Protein AF-A0A4Q2LZN5-F1 (afdb_monomer)

Secondary structure (DSSP, 8-state):
--HHHHHHHHHHHHHHHHHHH-GGG--HHHHHHHHHHHHHHHHTT-HHHHHHHHHHHHHHHHHHH-TTS--HHHHHHHHHHHHHHHHHHHHHHHHHTTTSS-----

Structure (mmCIF, N/CA/C/O backbone):
data_AF-A0A4Q2LZN5-F1
#
_entry.id   AF-A0A4Q2LZN5-F1
#
loop_
_atom_site.group_PDB
_atom_site.id
_atom_site.type_symbol
_atom_site.label_atom_id
_atom_site.label_alt_id
_atom_site.label_comp_id
_atom_site.label_asym_id
_atom_site.label_entity_id
_atom_site.label_seq_id
_atom_site.pdbx_PDB_ins_code
_atom_site.Cartn_x
_atom_site.Cartn_y
_atom_site.Cartn_z
_atom_site.occupancy
_atom_site.B_iso_or_equiv
_atom_site.auth_seq_id
_atom_site.auth_comp_id
_atom_site.auth_asym_id
_atom_site.auth_atom_id
_atom_site.pdbx_PDB_model_num
ATOM 1 N N . MET A 1 1 ? -1.064 4.403 21.320 1.00 59.81 1 MET A N 1
ATOM 2 C CA . MET A 1 1 ? -1.343 4.626 19.895 1.00 59.81 1 MET A CA 1
ATOM 3 C C . MET A 1 1 ? -2.327 3.562 19.456 1.00 59.81 1 MET A C 1
ATOM 5 O O . MET A 1 1 ? -2.062 2.385 19.682 1.00 59.81 1 MET A O 1
ATOM 9 N N . ASN A 1 2 ? -3.500 3.974 18.990 1.00 87.06 2 ASN A N 1
ATOM 10 C CA . ASN A 1 2 ? -4.552 3.072 18.526 1.00 87.06 2 ASN A CA 1
ATOM 11 C C . ASN A 1 2 ? -4.088 2.372 17.230 1.00 87.06 2 ASN A C 1
ATOM 13 O O . ASN A 1 2 ? -3.314 2.941 16.464 1.00 87.06 2 ASN A O 1
ATOM 17 N N . ALA A 1 3 ? -4.537 1.142 16.975 1.00 87.25 3 ALA A N 1
ATOM 18 C CA . ALA A 1 3 ? -4.168 0.363 15.790 1.00 87.25 3 ALA A CA 1
ATOM 19 C C . ALA A 1 3 ? -4.492 1.095 14.470 1.00 87.25 3 ALA A C 1
ATOM 21 O O . ALA A 1 3 ? -3.739 0.993 13.504 1.00 87.25 3 ALA A O 1
ATOM 22 N N . LEU A 1 4 ? -5.550 1.914 14.451 1.00 87.81 4 LEU A N 1
ATOM 23 C CA . LEU A 1 4 ? -5.853 2.796 13.319 1.00 87.81 4 LEU A CA 1
ATOM 24 C C . LEU A 1 4 ? -4.781 3.880 13.102 1.00 87.81 4 LEU A C 1
ATOM 26 O O . LEU A 1 4 ? -4.425 4.174 11.964 1.00 87.81 4 LEU A O 1
ATOM 30 N N . GLU A 1 5 ? -4.254 4.470 14.178 1.00 88.56 5 GLU A N 1
ATOM 31 C CA . GLU A 1 5 ? -3.196 5.486 14.091 1.00 88.56 5 GLU A CA 1
ATOM 32 C C . GLU A 1 5 ? -1.882 4.874 13.600 1.00 88.56 5 GLU A C 1
ATOM 34 O O . GLU A 1 5 ? -1.192 5.490 12.798 1.00 88.56 5 GLU A O 1
ATOM 39 N N . GLN A 1 6 ? -1.568 3.646 14.029 1.00 91.31 6 GLN A N 1
ATOM 40 C CA . GLN A 1 6 ? -0.394 2.901 13.557 1.00 91.31 6 GLN A CA 1
ATOM 41 C C . GLN A 1 6 ? -0.493 2.561 12.067 1.00 91.31 6 GLN A C 1
ATOM 43 O O . GLN A 1 6 ? 0.479 2.715 11.332 1.00 91.31 6 GLN A O 1
ATOM 48 N N . LEU A 1 7 ? -1.669 2.121 11.607 1.00 92.69 7 LEU A N 1
ATOM 49 C CA . LEU A 1 7 ? -1.913 1.877 10.185 1.00 92.69 7 LEU A CA 1
ATOM 50 C C . LEU A 1 7 ? -1.749 3.166 9.371 1.00 92.69 7 LEU A C 1
ATOM 52 O O . LEU A 1 7 ? -1.128 3.154 8.311 1.00 92.69 7 LEU A O 1
ATOM 56 N N . LYS A 1 8 ? -2.279 4.281 9.881 1.00 91.75 8 LYS A N 1
ATOM 57 C CA . LYS A 1 8 ? -2.134 5.590 9.248 1.00 91.75 8 LYS A CA 1
ATOM 58 C C . LYS A 1 8 ? -0.670 6.024 9.153 1.00 91.75 8 LYS A C 1
ATOM 60 O O . LYS A 1 8 ? -0.236 6.364 8.063 1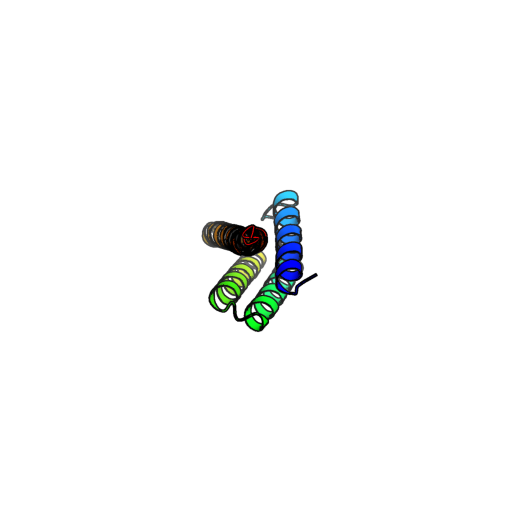.00 91.75 8 LYS A O 1
ATOM 65 N N . GLU A 1 9 ? 0.076 5.978 10.254 1.00 92.06 9 GLU A N 1
ATOM 66 C CA . GLU A 1 9 ? 1.492 6.366 10.284 1.00 92.06 9 GLU A CA 1
ATOM 67 C C . GLU A 1 9 ? 2.314 5.550 9.279 1.00 92.06 9 GLU A C 1
ATOM 69 O O . GLU A 1 9 ? 3.040 6.115 8.469 1.00 92.06 9 GLU A O 1
ATOM 74 N N . ARG A 1 10 ? 2.115 4.227 9.235 1.00 94.00 10 ARG A N 1
ATOM 75 C CA . ARG A 1 10 ? 2.800 3.358 8.264 1.00 94.00 10 ARG A CA 1
ATOM 76 C C . ARG A 1 10 ? 2.477 3.711 6.814 1.00 94.00 10 ARG A C 1
ATOM 78 O O . ARG A 1 10 ? 3.355 3.651 5.957 1.00 94.00 10 ARG A O 1
ATOM 85 N N . LEU A 1 11 ? 1.224 4.053 6.523 1.00 94.31 11 LEU A N 1
ATOM 86 C CA . LEU A 1 11 ? 0.822 4.461 5.178 1.00 94.31 11 LEU A CA 1
ATOM 87 C C . LEU A 1 11 ? 1.358 5.843 4.806 1.00 94.31 11 LEU A C 1
ATOM 89 O O . LEU A 1 11 ? 1.747 6.031 3.655 1.00 94.31 11 LEU A O 1
ATOM 93 N N . ASP A 1 12 ? 1.413 6.773 5.759 1.00 93.19 12 ASP A N 1
ATOM 94 C CA . ASP A 1 12 ? 2.017 8.093 5.573 1.00 93.19 12 ASP A CA 1
ATOM 95 C C . ASP A 1 12 ? 3.528 7.949 5.284 1.00 93.19 12 ASP A C 1
ATOM 97 O O . ASP A 1 12 ? 4.007 8.472 4.276 1.00 93.19 12 ASP A O 1
ATOM 101 N N . ASP A 1 13 ? 4.251 7.134 6.062 1.00 94.44 13 ASP A N 1
ATOM 102 C CA . ASP A 1 13 ? 5.677 6.828 5.856 1.00 94.44 13 ASP A CA 1
ATOM 103 C C . ASP A 1 13 ? 5.946 6.166 4.495 1.00 94.44 13 ASP A C 1
ATOM 105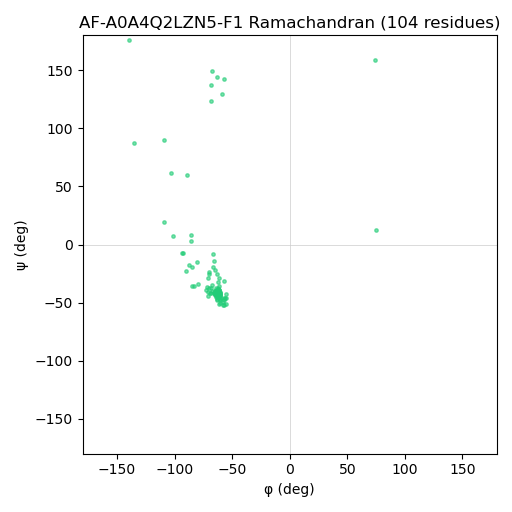 O O . ASP A 1 13 ? 6.904 6.496 3.782 1.00 94.44 13 ASP A O 1
ATOM 109 N N . TRP A 1 14 ? 5.106 5.200 4.114 1.00 95.31 14 TRP A N 1
ATOM 110 C CA . TRP A 1 14 ? 5.185 4.544 2.811 1.00 95.31 14 TRP A CA 1
ATOM 111 C C . TRP A 1 14 ? 4.949 5.543 1.669 1.00 95.31 14 TRP A C 1
ATOM 113 O O . TRP A 1 14 ? 5.703 5.558 0.690 1.00 95.31 14 TRP A O 1
ATOM 123 N N . SER A 1 15 ? 3.939 6.403 1.817 1.00 93.38 15 SER A N 1
ATOM 124 C CA . SER A 1 15 ? 3.549 7.424 0.842 1.00 93.38 15 SER A CA 1
ATOM 125 C C . SER A 1 15 ? 4.660 8.458 0.641 1.00 93.38 15 SER A C 1
ATOM 127 O O . SER A 1 15 ? 5.074 8.714 -0.492 1.00 93.38 15 SER A O 1
ATOM 129 N N . GLU A 1 16 ? 5.237 8.981 1.726 1.00 93.75 16 GLU A N 1
ATOM 130 C CA . GLU A 1 16 ? 6.364 9.916 1.668 1.00 93.75 16 GLU A CA 1
ATOM 131 C C . GLU A 1 16 ? 7.577 9.286 0.978 1.00 93.75 16 GLU A C 1
ATOM 133 O O . GLU A 1 16 ? 8.163 9.869 0.060 1.00 93.75 16 GLU A O 1
ATOM 138 N N . ARG A 1 17 ? 7.925 8.051 1.354 1.00 94.81 17 ARG A N 1
ATOM 139 C CA . ARG A 1 17 ? 9.046 7.339 0.738 1.00 94.81 17 ARG A CA 1
ATOM 140 C C . ARG A 1 17 ? 8.834 7.134 -0.758 1.00 94.81 17 ARG A C 1
ATOM 142 O O . ARG A 1 17 ? 9.782 7.319 -1.524 1.00 94.81 17 ARG A O 1
ATOM 149 N N . LEU A 1 18 ? 7.622 6.770 -1.179 1.00 92.69 18 LEU A N 1
ATOM 150 C CA . LEU A 1 18 ? 7.266 6.628 -2.590 1.00 92.69 18 LEU A CA 1
ATOM 151 C C . LEU A 1 18 ? 7.407 7.955 -3.344 1.00 92.69 18 LEU A C 1
ATOM 153 O O . LEU A 1 18 ? 7.970 7.971 -4.439 1.00 92.69 18 LEU A O 1
ATOM 157 N N . LEU A 1 19 ? 6.937 9.062 -2.766 1.00 91.38 19 LEU A N 1
ATOM 158 C CA . LEU A 1 19 ? 7.065 10.393 -3.364 1.00 91.38 19 LEU A CA 1
ATOM 159 C C . LEU A 1 19 ? 8.531 10.805 -3.539 1.00 91.38 19 LEU A C 1
ATOM 161 O O . LEU A 1 19 ? 8.883 11.377 -4.569 1.00 91.38 19 LEU A O 1
ATOM 165 N N . LEU A 1 20 ? 9.388 10.482 -2.567 1.00 92.56 20 LEU A N 1
ATOM 166 C CA . LEU A 1 20 ? 10.816 10.798 -2.616 1.00 92.56 20 LEU A CA 1
ATOM 167 C C . LEU A 1 20 ? 11.573 9.962 -3.652 1.00 92.56 20 LEU A C 1
ATOM 169 O O . LEU A 1 20 ? 12.400 10.503 -4.387 1.00 92.56 20 LEU A O 1
ATOM 173 N N . LYS A 1 21 ? 11.321 8.649 -3.713 1.00 91.38 21 LYS A N 1
ATOM 174 C CA . LYS A 1 21 ? 12.043 7.756 -4.637 1.00 91.38 21 LYS A CA 1
ATOM 175 C C . LYS A 1 21 ? 11.447 7.715 -6.047 1.00 91.38 21 LYS A C 1
ATOM 177 O O . LYS A 1 21 ? 12.138 7.333 -6.990 1.00 91.38 21 LYS A O 1
ATOM 182 N N . GLY A 1 22 ? 10.189 8.125 -6.193 1.00 87.75 22 GLY A N 1
ATOM 183 C CA . GLY A 1 22 ? 9.431 8.050 -7.434 1.00 87.75 22 GLY A CA 1
ATOM 184 C C . GLY A 1 22 ? 8.983 6.627 -7.779 1.00 87.75 22 GLY A C 1
ATOM 185 O O . GLY A 1 22 ? 9.558 5.628 -7.348 1.00 87.75 22 GLY A O 1
ATOM 186 N N . MET A 1 23 ? 7.952 6.526 -8.619 1.00 84.38 23 MET A N 1
ATOM 187 C CA . MET A 1 23 ? 7.358 5.237 -8.998 1.00 84.38 23 MET A CA 1
ATOM 188 C C . MET A 1 23 ? 8.335 4.296 -9.711 1.00 84.38 23 MET A C 1
ATOM 190 O O . MET A 1 23 ? 8.226 3.083 -9.582 1.00 84.38 23 MET A O 1
ATOM 194 N N . THR A 1 24 ? 9.325 4.836 -10.425 1.00 82.19 24 THR A N 1
ATOM 195 C CA . THR A 1 24 ? 10.335 4.041 -11.143 1.00 82.19 24 THR A CA 1
ATOM 196 C C . THR A 1 24 ? 11.242 3.231 -10.217 1.00 82.19 24 THR A C 1
ATOM 198 O O . THR A 1 24 ? 11.957 2.357 -10.695 1.00 82.19 24 THR A O 1
ATOM 201 N N . ALA A 1 25 ? 11.237 3.530 -8.916 1.00 86.94 25 ALA A N 1
ATOM 202 C CA 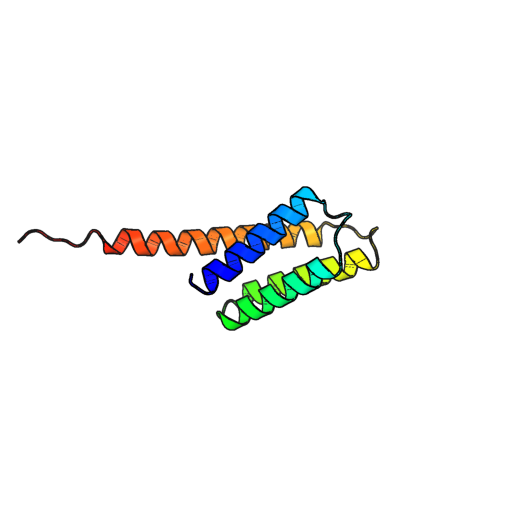. ALA A 1 25 ? 12.005 2.831 -7.892 1.00 86.94 25 ALA A CA 1
ATOM 203 C C . ALA A 1 25 ? 11.118 1.989 -6.953 1.00 86.94 25 ALA A C 1
ATOM 205 O O . ALA A 1 25 ? 11.543 1.665 -5.841 1.00 86.94 25 ALA A O 1
ATOM 206 N N . LEU A 1 26 ? 9.885 1.663 -7.363 1.00 90.50 26 LEU A N 1
ATOM 207 C CA . LEU A 1 26 ? 9.062 0.669 -6.674 1.00 90.50 26 LEU A CA 1
ATOM 208 C C . LEU A 1 26 ? 9.793 -0.675 -6.603 1.00 90.50 26 LEU A C 1
ATOM 210 O O . LEU A 1 26 ? 10.487 -1.071 -7.540 1.00 90.50 26 LEU A O 1
ATOM 214 N N . ASP A 1 27 ? 9.635 -1.368 -5.481 1.00 93.00 27 ASP A N 1
ATOM 215 C CA . ASP A 1 27 ? 10.287 -2.647 -5.215 1.00 93.00 27 ASP A CA 1
ATOM 216 C C . ASP A 1 27 ? 9.339 -3.635 -4.506 1.00 93.00 27 ASP A C 1
ATOM 218 O O . ASP A 1 27 ? 8.200 -3.325 -4.148 1.00 93.00 27 ASP A O 1
ATOM 222 N N . SER A 1 28 ? 9.810 -4.866 -4.295 1.00 94.00 28 SER A N 1
ATOM 223 C CA . SER A 1 28 ? 9.031 -5.910 -3.619 1.00 94.00 28 SER A CA 1
ATOM 224 C C . SER A 1 28 ? 8.758 -5.609 -2.141 1.00 94.00 28 SER A C 1
ATOM 226 O O . SER A 1 28 ? 7.864 -6.214 -1.542 1.00 94.00 28 SER A O 1
ATOM 228 N N . LYS A 1 29 ? 9.530 -4.706 -1.519 1.00 94.88 29 LYS A N 1
ATOM 229 C CA . LYS A 1 29 ? 9.284 -4.281 -0.140 1.00 94.88 29 LYS A CA 1
ATOM 230 C C . LYS A 1 29 ? 8.028 -3.417 -0.090 1.00 94.88 29 LYS A C 1
ATOM 232 O O . LYS A 1 29 ? 7.216 -3.636 0.802 1.00 94.88 29 LYS A O 1
ATOM 237 N N . ASP A 1 30 ? 7.826 -2.523 -1.059 1.00 95.19 30 ASP A N 1
ATOM 238 C CA . ASP A 1 30 ? 6.595 -1.725 -1.138 1.00 95.19 30 ASP A CA 1
ATOM 239 C C . ASP A 1 30 ? 5.355 -2.607 -1.319 1.00 95.19 30 ASP A C 1
ATOM 241 O O . ASP A 1 30 ? 4.350 -2.386 -0.649 1.00 95.19 30 ASP A O 1
ATOM 245 N N . GLU A 1 31 ? 5.430 -3.635 -2.173 1.00 96.00 31 GLU A N 1
ATOM 246 C CA . GLU A 1 31 ? 4.339 -4.609 -2.320 1.00 96.00 31 GLU A CA 1
ATOM 247 C C . GLU A 1 31 ? 4.027 -5.288 -0.979 1.00 96.00 31 GLU A C 1
ATOM 249 O O . GLU A 1 31 ? 2.870 -5.376 -0.564 1.00 96.00 31 GLU A O 1
ATOM 254 N N . THR A 1 32 ? 5.066 -5.779 -0.300 1.00 96.69 32 THR A N 1
ATOM 255 C CA . THR A 1 32 ? 4.923 -6.507 0.966 1.00 96.69 32 THR A CA 1
ATOM 256 C C . THR A 1 32 ? 4.309 -5.620 2.047 1.00 96.69 32 THR A C 1
ATOM 258 O O . THR A 1 32 ? 3.414 -6.052 2.770 1.00 96.69 32 THR A O 1
ATOM 261 N N . GLU A 1 33 ? 4.758 -4.371 2.144 1.00 96.69 33 GLU A N 1
ATOM 262 C CA . GLU A 1 33 ? 4.270 -3.406 3.127 1.00 96.69 33 GLU A CA 1
ATOM 263 C C . GLU A 1 33 ? 2.805 -3.031 2.883 1.00 96.69 33 GLU A C 1
ATOM 265 O O . GLU A 1 33 ? 2.017 -3.012 3.830 1.00 96.69 33 GLU A O 1
ATOM 270 N N . LEU A 1 34 ? 2.402 -2.831 1.623 1.00 97.44 34 LEU A N 1
ATOM 271 C CA . LEU A 1 34 ? 1.002 -2.590 1.268 1.00 97.44 34 LEU A CA 1
ATOM 272 C C . LEU A 1 34 ? 0.100 -3.783 1.605 1.00 97.44 34 LEU A C 1
ATOM 274 O O . LEU A 1 34 ? -1.002 -3.585 2.113 1.00 97.44 34 LEU A O 1
ATOM 278 N N . ARG A 1 35 ? 0.563 -5.021 1.377 1.00 97.81 35 ARG A N 1
ATOM 279 C CA . ARG A 1 35 ? -0.187 -6.233 1.760 1.00 97.81 35 ARG A CA 1
ATOM 280 C C . ARG A 1 35 ? -0.352 -6.353 3.274 1.00 97.81 35 ARG A C 1
ATOM 282 O O . ARG A 1 35 ? -1.427 -6.720 3.730 1.00 97.81 35 ARG A O 1
ATOM 289 N N . GLN A 1 36 ? 0.677 -6.009 4.046 1.00 97.31 36 GLN A N 1
ATOM 290 C CA . GLN A 1 36 ? 0.573 -5.973 5.508 1.00 97.31 36 GLN A CA 1
ATOM 291 C C . GLN A 1 36 ? -0.429 -4.908 5.966 1.00 97.31 36 GLN A C 1
ATOM 293 O O . GLN A 1 36 ? -1.283 -5.190 6.797 1.00 97.31 36 GLN A O 1
ATOM 298 N N . CYS A 1 37 ? -0.392 -3.711 5.373 1.00 97.06 37 CYS A N 1
ATOM 299 C CA . CYS A 1 37 ? -1.376 -2.669 5.670 1.00 97.06 37 CYS A CA 1
ATOM 300 C C . CYS A 1 37 ? -2.805 -3.106 5.301 1.00 97.06 37 CYS A C 1
ATOM 302 O O . CYS A 1 37 ? -3.755 -2.758 6.000 1.00 97.06 37 CYS A O 1
ATOM 304 N N . ALA A 1 38 ? -2.973 -3.877 4.222 1.00 97.38 38 ALA A N 1
ATOM 305 C CA . ALA A 1 38 ? -4.266 -4.438 3.842 1.00 97.38 38 ALA A CA 1
ATOM 306 C C . ALA A 1 38 ? -4.792 -5.434 4.888 1.00 97.38 38 ALA A C 1
ATOM 308 O O . ALA A 1 38 ? -5.979 -5.397 5.221 1.00 97.38 38 ALA A O 1
ATOM 309 N N . GLU A 1 39 ? -3.924 -6.290 5.430 1.00 97.38 39 GLU A N 1
ATOM 310 C CA . GLU A 1 39 ? -4.262 -7.217 6.516 1.00 97.38 39 GLU A CA 1
ATOM 311 C C . GLU A 1 39 ? -4.645 -6.460 7.797 1.00 97.38 39 GLU A C 1
ATOM 313 O O . GLU A 1 39 ? -5.683 -6.737 8.401 1.00 97.38 39 GLU A O 1
ATOM 318 N N . ASP A 1 40 ? -3.876 -5.434 8.162 1.00 95.44 40 ASP A N 1
ATOM 319 C CA . ASP A 1 40 ? -4.172 -4.573 9.309 1.00 95.44 40 ASP A CA 1
ATOM 320 C C . ASP A 1 40 ? -5.526 -3.860 9.145 1.00 95.44 40 ASP A C 1
ATOM 322 O O . ASP A 1 40 ? -6.349 -3.848 10.063 1.00 95.44 40 ASP A O 1
ATOM 326 N N . ALA A 1 41 ? -5.814 -3.330 7.952 1.00 94.88 41 ALA A N 1
ATOM 327 C CA . ALA A 1 41 ? -7.104 -2.722 7.630 1.00 94.88 41 ALA A CA 1
ATOM 328 C C . ALA A 1 41 ? -8.266 -3.727 7.728 1.00 94.88 41 ALA A C 1
ATOM 330 O O . ALA A 1 41 ? -9.341 -3.383 8.228 1.00 94.88 41 ALA A O 1
ATOM 331 N N . ALA A 1 42 ? -8.066 -4.975 7.289 1.00 95.50 42 ALA A N 1
ATOM 332 C CA . ALA A 1 42 ? -9.068 -6.033 7.415 1.00 95.50 42 ALA A CA 1
ATOM 333 C C . ALA A 1 42 ? -9.349 -6.373 8.886 1.00 95.50 42 ALA A C 1
ATOM 335 O O . ALA A 1 42 ? -10.514 -6.473 9.278 1.00 95.50 42 ALA A O 1
ATOM 336 N N . ASN A 1 43 ? -8.304 -6.467 9.713 1.00 95.25 43 ASN A N 1
ATOM 337 C CA . ASN A 1 43 ? -8.421 -6.716 11.153 1.00 95.25 43 ASN A CA 1
ATOM 338 C C . ASN A 1 43 ? -9.166 -5.592 11.894 1.00 95.25 43 ASN A C 1
ATOM 340 O O . ASN A 1 43 ? -9.802 -5.836 12.919 1.00 95.25 43 ASN A O 1
ATOM 344 N N . LEU A 1 44 ? -9.144 -4.373 11.349 1.00 92.44 44 LEU A N 1
ATOM 345 C CA . LEU A 1 44 ? -9.898 -3.218 11.844 1.00 92.44 44 LEU 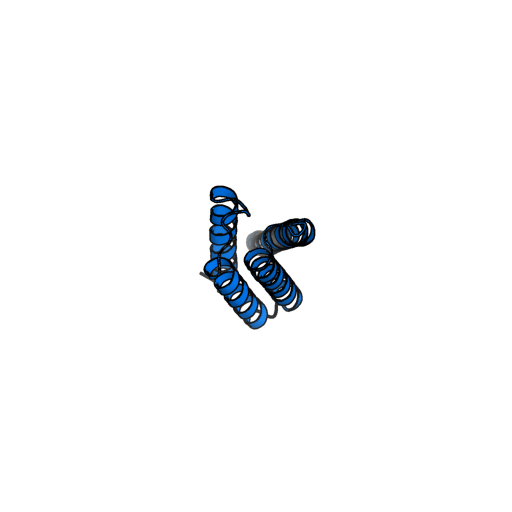A CA 1
ATOM 346 C C . LEU A 1 44 ? -11.333 -3.133 11.294 1.00 92.44 44 LEU A C 1
ATOM 348 O O . LEU A 1 44 ? -12.046 -2.171 11.578 1.00 92.44 44 LEU A O 1
ATOM 352 N N . GLY A 1 45 ? -11.776 -4.109 10.495 1.00 92.69 45 GLY A N 1
ATOM 353 C CA . GLY A 1 45 ? -13.100 -4.109 9.869 1.00 92.69 45 GLY A CA 1
ATOM 354 C C . GLY A 1 45 ? -13.236 -3.141 8.686 1.00 92.69 45 GLY A C 1
ATOM 355 O O . GLY A 1 45 ? -14.345 -2.906 8.204 1.00 92.69 45 GLY A O 1
ATOM 356 N N . MET A 1 46 ? -12.131 -2.591 8.175 1.00 92.62 46 MET A N 1
ATOM 357 C CA . MET A 1 46 ? -12.111 -1.644 7.056 1.00 92.62 46 MET A CA 1
ATOM 358 C C . MET A 1 46 ? -12.015 -2.381 5.711 1.00 92.62 46 MET A C 1
ATOM 360 O O . MET A 1 46 ? -11.076 -2.185 4.942 1.00 92.62 46 MET A O 1
ATOM 364 N N . ALA A 1 47 ? -12.994 -3.240 5.409 1.00 92.88 47 ALA A N 1
ATOM 365 C CA . ALA A 1 47 ? -12.941 -4.160 4.264 1.00 92.88 47 ALA A CA 1
ATOM 366 C C . ALA A 1 47 ? -12.694 -3.466 2.909 1.00 92.88 47 ALA A C 1
ATOM 368 O O . ALA A 1 47 ? -11.879 -3.930 2.118 1.00 92.88 47 ALA A O 1
ATOM 369 N N . PHE A 1 48 ? -13.348 -2.325 2.659 1.00 91.69 48 PHE A N 1
ATOM 370 C CA . PHE A 1 48 ? -13.123 -1.547 1.434 1.00 91.69 48 PHE A CA 1
ATOM 371 C C . PHE A 1 48 ? -11.685 -1.021 1.333 1.00 91.69 48 PHE A C 1
ATOM 373 O O . PHE A 1 48 ? -11.091 -1.017 0.260 1.00 91.69 48 PHE A O 1
ATOM 380 N N . PHE A 1 49 ? -11.121 -0.575 2.455 1.00 94.69 49 PHE A N 1
ATOM 381 C CA . PHE A 1 49 ? -9.770 -0.034 2.481 1.00 94.69 49 PHE A CA 1
ATOM 382 C C . PHE A 1 49 ? -8.714 -1.125 2.323 1.00 94.69 49 PHE A C 1
ATOM 384 O O . PHE A 1 49 ? -7.749 -0.942 1.587 1.00 94.69 49 PHE A O 1
ATOM 391 N N . SER A 1 50 ? -8.944 -2.276 2.953 1.00 96.50 50 SER A N 1
ATOM 392 C CA . SER A 1 50 ? -8.139 -3.480 2.759 1.00 96.50 50 SER A CA 1
ATOM 393 C C . SER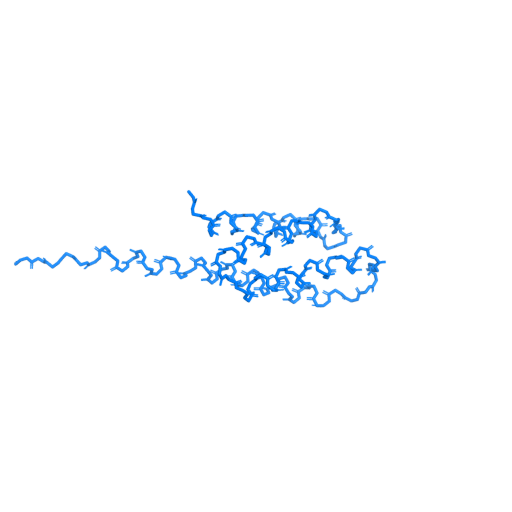 A 1 50 ? -8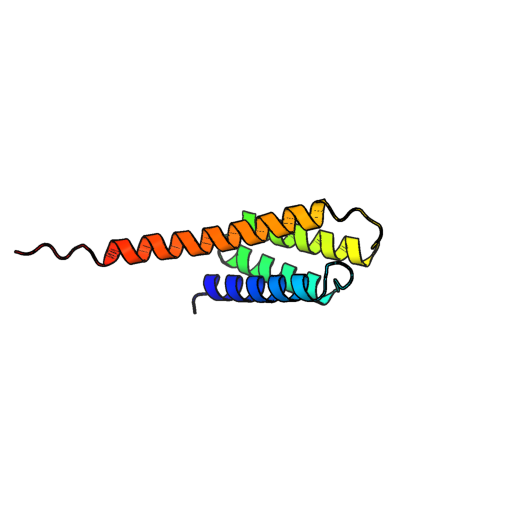.075 -3.878 1.280 1.00 96.50 50 SER A C 1
ATOM 395 O O . SER A 1 50 ? -6.986 -3.983 0.722 1.00 96.50 50 SER A O 1
ATOM 397 N N . ASP A 1 51 ? -9.226 -3.978 0.608 1.00 96.38 51 ASP A N 1
ATOM 398 C CA . ASP A 1 51 ? -9.297 -4.308 -0.822 1.00 96.38 51 ASP A CA 1
ATOM 399 C C . ASP A 1 51 ? -8.588 -3.258 -1.698 1.00 96.38 51 ASP A C 1
ATOM 401 O O . ASP A 1 51 ? -7.857 -3.594 -2.632 1.00 96.38 51 ASP A O 1
ATOM 405 N N . LEU A 1 52 ? -8.717 -1.972 -1.363 1.00 96.00 52 LEU A N 1
ATOM 406 C CA . LEU A 1 52 ? -8.012 -0.903 -2.069 1.00 96.00 52 LEU A CA 1
ATOM 407 C C . LEU A 1 52 ? -6.481 -1.026 -1.941 1.00 96.00 52 LEU A C 1
ATOM 409 O O . LEU A 1 52 ? -5.768 -0.851 -2.933 1.00 96.00 52 LEU A O 1
ATOM 413 N N . LEU A 1 53 ? -5.981 -1.346 -0.744 1.00 97.38 53 LEU A N 1
ATOM 414 C CA . LEU A 1 53 ? -4.557 -1.570 -0.482 1.00 97.38 53 LEU A CA 1
ATOM 415 C C . LEU A 1 53 ? -4.042 -2.832 -1.182 1.00 97.38 53 LEU A C 1
ATOM 417 O O . LEU A 1 53 ? -2.963 -2.803 -1.776 1.00 97.38 53 LEU A O 1
ATOM 421 N N . GLU A 1 54 ? -4.822 -3.915 -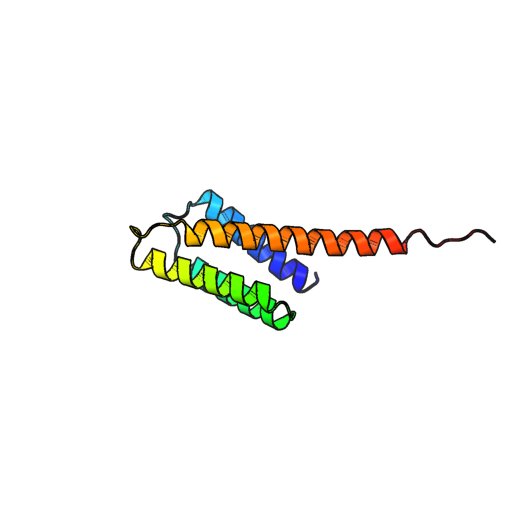1.197 1.00 97.44 54 GLU A N 1
ATOM 422 C CA . GLU A 1 54 ? -4.478 -5.113 -1.965 1.00 97.44 54 GLU A CA 1
ATOM 423 C C . GLU A 1 54 ? -4.376 -4.821 -3.459 1.00 97.44 54 GLU A C 1
ATOM 425 O O . GLU A 1 54 ? -3.463 -5.303 -4.130 1.00 97.44 54 GLU A O 1
ATOM 430 N N . GLN A 1 55 ? -5.320 -4.055 -4.003 1.00 95.88 55 GLN A N 1
ATOM 431 C CA . GLN A 1 55 ? -5.299 -3.681 -5.411 1.00 95.88 55 GLN A CA 1
ATOM 432 C C . GLN A 1 55 ? -4.071 -2.827 -5.723 1.00 95.88 55 GLN A C 1
ATOM 434 O O . GLN A 1 55 ? -3.405 -3.079 -6.721 1.00 95.88 55 GLN A O 1
ATOM 439 N N . LEU A 1 56 ? -3.711 -1.882 -4.849 1.00 95.50 56 LEU A N 1
ATOM 440 C CA . LEU A 1 56 ? -2.492 -1.091 -5.005 1.00 95.50 56 LEU A CA 1
ATOM 441 C C . LEU A 1 56 ? -1.225 -1.961 -4.953 1.00 95.50 56 LEU A C 1
ATOM 443 O O . LEU A 1 56 ? -0.333 -1.781 -5.779 1.00 95.50 56 LEU A O 1
ATOM 447 N N . ALA A 1 57 ? -1.164 -2.950 -4.056 1.00 96.12 57 ALA A N 1
ATOM 448 C CA . ALA A 1 57 ? -0.055 -3.904 -4.001 1.00 96.12 57 ALA A CA 1
ATOM 449 C C . ALA A 1 57 ? 0.057 -4.743 -5.286 1.00 96.12 57 ALA A C 1
ATOM 451 O O . ALA A 1 57 ? 1.160 -4.997 -5.770 1.00 96.12 57 ALA A O 1
ATOM 452 N N . ARG A 1 58 ? -1.076 -5.145 -5.878 1.00 94.12 58 ARG A N 1
ATOM 453 C CA . ARG A 1 58 ? -1.088 -5.837 -7.178 1.00 94.12 58 ARG A CA 1
ATOM 454 C C . ARG A 1 58 ? -0.529 -4.952 -8.289 1.00 94.12 58 ARG A C 1
ATOM 456 O O . ARG A 1 58 ? 0.254 -5.452 -9.087 1.00 94.12 58 ARG A O 1
ATOM 463 N N . GLU A 1 59 ? -0.867 -3.663 -8.316 1.00 92.31 59 GLU A N 1
ATOM 464 C CA . GLU A 1 59 ? -0.287 -2.731 -9.295 1.00 92.31 59 GLU A CA 1
ATOM 465 C C . GLU A 1 59 ? 1.229 -2.567 -9.107 1.00 92.31 59 GLU A C 1
ATOM 467 O O . GLU A 1 59 ? 1.957 -2.502 -10.095 1.00 92.31 59 GLU A O 1
ATOM 472 N N . VAL A 1 60 ? 1.731 -2.557 -7.861 1.00 92.00 60 VAL A N 1
ATOM 473 C CA . VAL A 1 60 ? 3.186 -2.594 -7.607 1.00 92.00 60 VAL A CA 1
ATOM 474 C C . VAL A 1 60 ? 3.788 -3.839 -8.240 1.00 92.00 60 VAL A C 1
ATOM 476 O O . VAL A 1 60 ? 4.735 -3.729 -9.010 1.00 92.00 60 VAL A O 1
ATOM 479 N N . ASN A 1 61 ? 3.225 -5.015 -7.957 1.00 92.25 61 ASN A N 1
ATOM 480 C CA . ASN A 1 61 ? 3.726 -6.275 -8.496 1.00 92.25 61 ASN A CA 1
ATOM 481 C C . ASN A 1 61 ? 3.767 -6.255 -10.031 1.00 92.25 61 ASN A C 1
ATOM 483 O O . ASN A 1 61 ? 4.790 -6.581 -10.625 1.00 92.25 61 ASN A O 1
ATOM 487 N N . ILE A 1 62 ? 2.690 -5.792 -10.665 1.00 90.12 62 ILE A N 1
ATOM 488 C CA . ILE A 1 62 ? 2.606 -5.618 -12.116 1.00 90.12 62 ILE A CA 1
ATOM 489 C C . ILE A 1 62 ? 3.728 -4.701 -12.623 1.00 90.12 62 ILE A C 1
ATOM 491 O O . ILE A 1 62 ? 4.446 -5.080 -13.546 1.00 90.12 62 ILE A O 1
ATOM 495 N N . PHE A 1 63 ? 3.946 -3.551 -11.979 1.00 86.94 63 PHE A N 1
ATOM 496 C CA . PHE A 1 63 ? 5.000 -2.605 -12.351 1.00 86.94 63 PHE A CA 1
ATOM 497 C C . PHE A 1 63 ? 6.416 -3.195 -12.217 1.00 86.94 63 PHE A C 1
ATOM 499 O O . PHE A 1 63 ? 7.299 -2.859 -13.005 1.00 86.94 63 PHE A O 1
ATOM 506 N N . LEU A 1 64 ? 6.644 -4.104 -11.260 1.00 87.69 64 LEU A N 1
ATOM 507 C CA . LEU A 1 64 ? 7.923 -4.814 -11.120 1.00 87.69 64 LEU A CA 1
ATOM 508 C C . LEU A 1 64 ? 8.194 -5.773 -12.286 1.00 87.69 64 LEU A C 1
ATOM 510 O O . LEU A 1 64 ? 9.350 -5.945 -12.676 1.00 87.69 64 LEU A O 1
ATOM 514 N N . TYR A 1 65 ? 7.151 -6.402 -12.831 1.00 86.69 65 TYR A N 1
ATOM 515 C CA . TYR A 1 65 ? 7.272 -7.328 -13.960 1.00 86.69 65 TYR A CA 1
ATOM 516 C C . TYR A 1 65 ? 7.269 -6.617 -15.319 1.00 86.69 65 TYR A C 1
ATOM 518 O O . TYR A 1 65 ? 7.998 -7.040 -16.218 1.00 86.69 65 TYR A O 1
ATOM 526 N N . ASP A 1 66 ? 6.494 -5.540 -15.468 1.00 86.00 66 ASP A N 1
ATOM 527 C CA . ASP A 1 66 ? 6.455 -4.709 -16.673 1.00 86.00 66 ASP A CA 1
ATOM 528 C C . ASP A 1 66 ? 6.472 -3.201 -16.339 1.00 86.00 66 ASP A C 1
ATOM 530 O O . ASP A 1 66 ? 5.428 -2.546 -16.279 1.00 86.00 66 ASP A O 1
ATOM 534 N N . PRO A 1 67 ? 7.669 -2.600 -16.197 1.00 76.75 67 PRO A N 1
ATOM 535 C CA . PRO A 1 67 ? 7.815 -1.174 -15.894 1.00 76.75 67 PRO A CA 1
ATOM 536 C C . PRO A 1 67 ? 7.345 -0.236 -17.017 1.00 76.75 67 PRO A C 1
ATOM 538 O O . PRO A 1 67 ? 7.362 0.983 -16.844 1.00 76.75 67 PRO A O 1
ATOM 541 N N . ARG A 1 68 ? 7.013 -0.770 -18.204 1.00 76.12 68 ARG A N 1
ATOM 542 C CA . ARG A 1 68 ? 6.530 0.011 -19.355 1.00 76.12 68 ARG A CA 1
ATOM 543 C C . ARG A 1 68 ? 5.009 0.084 -19.410 1.00 76.12 68 ARG A C 1
ATOM 545 O O . ARG A 1 68 ? 4.484 0.813 -20.253 1.00 76.12 68 ARG A O 1
ATOM 552 N N . GLN A 1 69 ? 4.320 -0.663 -18.552 1.00 79.06 69 GLN A N 1
ATOM 553 C CA . GLN A 1 69 ? 2.877 -0.592 -18.438 1.00 79.06 69 GLN A CA 1
ATOM 554 C C . GLN A 1 69 ? 2.446 0.799 -17.965 1.00 79.06 69 GLN A C 1
ATOM 556 O O . GLN A 1 69 ? 3.123 1.448 -17.164 1.00 79.06 69 GLN A O 1
ATOM 561 N N . GLU A 1 70 ? 1.310 1.273 -18.479 1.00 76.06 70 GLU A N 1
ATOM 562 C CA . GLU A 1 70 ? 0.749 2.542 -18.032 1.00 76.06 70 GLU A CA 1
ATOM 563 C C . GLU A 1 70 ? 0.475 2.514 -16.527 1.00 76.06 70 GLU A C 1
ATOM 565 O O . GLU A 1 70 ? -0.189 1.626 -16.000 1.00 76.06 70 GLU A O 1
ATOM 570 N N . SER A 1 71 ? 0.967 3.537 -15.838 1.00 81.12 71 SER A N 1
ATOM 571 C CA . SER A 1 71 ? 0.874 3.684 -14.388 1.00 81.12 71 SER A CA 1
ATOM 572 C C . SER A 1 71 ? -0.426 4.341 -13.909 1.00 81.12 71 SER A C 1
ATOM 574 O O . SER A 1 71 ? -0.555 4.684 -12.733 1.00 81.12 71 SER A O 1
ATOM 576 N N . SER A 1 72 ? -1.391 4.553 -14.806 1.00 84.00 72 SER A N 1
ATOM 577 C CA . SER A 1 72 ? -2.620 5.309 -14.544 1.00 84.00 72 SER A CA 1
ATOM 578 C C . SER A 1 72 ? -3.464 4.688 -13.424 1.00 84.00 72 SER A C 1
ATOM 580 O O . SER A 1 72 ? -3.925 5.411 -12.535 1.00 84.00 72 SER A O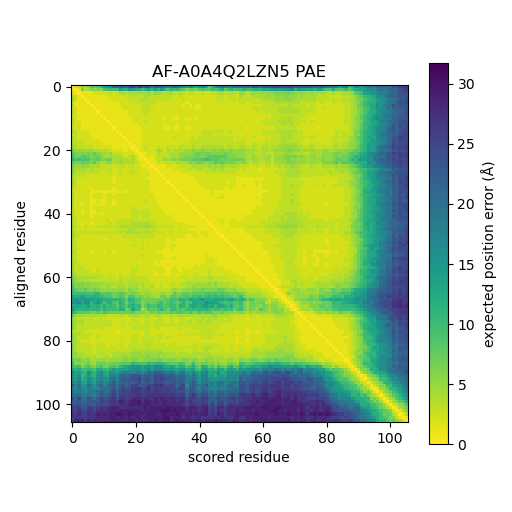 1
ATOM 582 N N . ASP A 1 73 ? -3.594 3.360 -13.406 1.00 87.44 73 ASP A N 1
ATOM 583 C CA . ASP A 1 73 ? -4.324 2.639 -12.360 1.00 87.44 73 ASP A CA 1
ATOM 584 C C . ASP A 1 73 ? -3.609 2.701 -11.006 1.00 87.44 73 ASP A C 1
ATOM 586 O O . ASP A 1 73 ? -4.252 2.982 -9.991 1.00 87.44 73 ASP A O 1
ATOM 590 N N . PHE A 1 74 ? -2.278 2.557 -10.982 1.00 90.38 74 PHE A N 1
ATOM 591 C CA . PHE A 1 74 ? -1.487 2.749 -9.764 1.00 90.38 74 PHE A CA 1
ATOM 592 C C . PHE A 1 74 ? -1.697 4.150 -9.182 1.00 90.38 74 PHE A C 1
ATOM 594 O O . PHE A 1 74 ? -2.044 4.292 -8.011 1.00 90.38 74 PHE A O 1
ATOM 601 N N . ILE A 1 75 ? -1.528 5.190 -10.007 1.00 91.06 75 ILE A N 1
ATOM 602 C CA . ILE A 1 75 ? -1.636 6.590 -9.579 1.00 91.06 75 ILE A CA 1
ATOM 603 C C . ILE A 1 75 ? -3.034 6.861 -9.016 1.00 91.06 75 ILE A C 1
ATOM 605 O O . ILE A 1 75 ? -3.179 7.442 -7.940 1.00 91.06 75 ILE A O 1
ATOM 609 N N . ARG A 1 76 ? -4.076 6.403 -9.714 1.00 92.06 76 ARG A N 1
ATOM 610 C CA . ARG A 1 76 ? -5.465 6.562 -9.276 1.00 92.06 76 ARG A CA 1
ATOM 611 C C . ARG A 1 76 ? -5.718 5.890 -7.924 1.00 92.06 76 ARG A C 1
ATOM 613 O O . ARG A 1 76 ? -6.300 6.513 -7.037 1.00 92.06 76 ARG A O 1
ATOM 620 N N . ARG A 1 77 ? -5.276 4.642 -7.749 1.00 92.31 77 ARG A N 1
ATOM 621 C CA . ARG A 1 77 ? -5.435 3.892 -6.491 1.00 92.31 77 ARG A CA 1
ATOM 622 C C . ARG A 1 77 ? -4.650 4.526 -5.349 1.00 92.31 77 ARG A C 1
ATOM 624 O O . ARG A 1 77 ? -5.190 4.667 -4.256 1.00 92.31 77 ARG A O 1
ATOM 631 N N . TYR A 1 78 ? -3.425 4.970 -5.616 1.00 93.00 78 TYR A N 1
ATOM 632 C CA . TYR A 1 78 ? -2.602 5.710 -4.665 1.00 93.00 78 TYR A CA 1
ATOM 633 C C . TYR A 1 78 ? -3.333 6.953 -4.137 1.00 93.00 78 TYR A C 1
ATOM 635 O O . TYR A 1 78 ? -3.393 7.170 -2.925 1.00 93.00 78 TYR A O 1
ATOM 643 N N . PHE A 1 79 ? -3.963 7.741 -5.014 1.00 92.62 79 PHE A N 1
ATOM 644 C CA . PHE A 1 79 ? -4.747 8.897 -4.574 1.00 92.62 79 PHE A CA 1
ATOM 645 C C . PHE A 1 79 ? -5.959 8.506 -3.724 1.00 92.62 79 PHE A C 1
ATOM 647 O O . PHE A 1 79 ? -6.222 9.167 -2.721 1.00 92.62 79 PHE A O 1
ATOM 654 N N . TYR A 1 80 ? -6.669 7.428 -4.067 1.00 93.06 80 TYR A N 1
ATOM 655 C CA . TYR A 1 80 ? -7.784 6.945 -3.246 1.00 93.06 80 TYR A CA 1
ATOM 656 C C . TYR A 1 80 ? -7.339 6.490 -1.855 1.00 93.06 80 TYR A C 1
ATOM 658 O O . TYR A 1 80 ? -8.025 6.797 -0.881 1.00 93.06 80 TYR A O 1
ATOM 666 N N . VAL A 1 81 ? -6.189 5.816 -1.740 1.00 92.81 81 VAL A N 1
ATOM 667 C CA . VAL A 1 81 ? -5.633 5.415 -0.438 1.00 92.81 81 VAL A CA 1
ATOM 668 C C . VAL A 1 81 ? -5.357 6.650 0.415 1.00 92.81 81 VAL A C 1
ATOM 670 O O . VAL A 1 81 ? -5.852 6.738 1.536 1.00 92.81 81 VAL A O 1
ATOM 673 N N . ASN A 1 82 ? -4.657 7.645 -0.137 1.00 91.44 82 ASN A N 1
ATOM 674 C CA . ASN A 1 82 ? -4.354 8.886 0.579 1.00 91.44 82 ASN A CA 1
ATOM 675 C C . ASN A 1 82 ? -5.626 9.649 0.995 1.00 91.44 82 ASN A C 1
ATOM 677 O O . ASN A 1 82 ? -5.713 10.142 2.118 1.00 91.44 82 ASN A O 1
ATOM 681 N N . GLN A 1 83 ? -6.642 9.718 0.128 1.00 88.81 83 GLN A N 1
ATOM 682 C CA . GLN A 1 83 ? -7.928 10.337 0.470 1.00 88.81 83 GLN A CA 1
ATOM 683 C C . GLN A 1 83 ? -8.634 9.602 1.613 1.00 88.81 83 GLN A C 1
ATOM 685 O O . GLN A 1 83 ? -9.166 10.239 2.520 1.00 88.81 83 GLN A O 1
ATOM 690 N N . TYR A 1 84 ? -8.620 8.269 1.600 1.00 89.06 84 TYR A N 1
ATOM 691 C CA . TYR A 1 84 ? -9.240 7.470 2.651 1.00 89.06 84 TYR A CA 1
ATOM 692 C C . TYR A 1 84 ? -8.542 7.667 4.003 1.00 89.06 84 TYR A C 1
ATOM 694 O O . TYR A 1 84 ? -9.211 7.860 5.016 1.00 89.06 84 TYR A O 1
ATOM 702 N N . VAL A 1 85 ? -7.205 7.704 4.014 1.00 86.81 85 VAL A N 1
ATOM 703 C CA . VAL A 1 85 ? -6.406 7.981 5.220 1.00 86.81 85 VAL A CA 1
ATOM 704 C C . VAL A 1 85 ? -6.717 9.368 5.793 1.00 86.81 85 VAL A C 1
ATOM 706 O O . VAL A 1 85 ? -6.887 9.520 7.006 1.00 86.81 85 VAL A O 1
ATOM 709 N N . GLN A 1 86 ? -6.854 10.382 4.933 1.00 84.50 86 GLN A N 1
ATOM 710 C CA . GLN A 1 86 ? -7.236 11.732 5.357 1.00 84.50 86 GLN A CA 1
ATOM 711 C C . GLN A 1 86 ? -8.643 11.761 5.972 1.00 84.50 86 GLN A C 1
ATOM 713 O O . GLN A 1 86 ? -8.819 12.326 7.051 1.00 84.50 86 GLN A O 1
ATOM 718 N N . LEU A 1 87 ? -9.617 11.100 5.338 1.00 83.00 87 LEU A N 1
ATOM 719 C CA . LEU A 1 87 ? -10.999 11.019 5.827 1.00 83.00 87 LEU A CA 1
ATOM 720 C C . LEU A 1 87 ? -11.118 10.258 7.155 1.00 83.00 87 LEU A C 1
ATOM 722 O O . LEU A 1 87 ? -11.851 10.674 8.057 1.00 83.00 87 LEU A O 1
ATOM 726 N N . ALA A 1 88 ? -10.369 9.164 7.305 1.00 76.19 88 ALA A N 1
ATOM 727 C CA . ALA A 1 88 ? -10.295 8.417 8.557 1.00 76.19 88 ALA A CA 1
ATOM 728 C C . ALA A 1 88 ? -9.720 9.285 9.692 1.00 76.19 88 ALA A C 1
ATOM 730 O O . ALA A 1 88 ? -10.209 9.235 10.819 1.00 76.19 88 ALA A O 1
ATOM 731 N N . GLY A 1 89 ? -8.740 10.142 9.383 1.00 64.12 89 GLY A N 1
ATOM 732 C CA . GLY A 1 89 ? -8.169 11.095 10.334 1.00 64.12 89 GLY A CA 1
ATOM 733 C C . GLY A 1 89 ? -9.095 12.258 10.716 1.00 64.12 89 GLY A C 1
ATOM 734 O O . GLY A 1 89 ? -8.988 12.770 11.830 1.00 64.12 89 GLY A O 1
ATOM 735 N N . THR A 1 90 ? -10.006 12.684 9.836 1.00 60.28 90 THR A N 1
ATOM 736 C CA . THR A 1 90 ? -10.963 13.768 10.131 1.00 60.28 90 THR A CA 1
ATOM 737 C C . THR A 1 90 ? -12.152 13.309 10.973 1.00 60.28 90 THR A C 1
ATOM 739 O O . THR A 1 90 ? -12.607 14.062 11.832 1.00 60.28 90 THR A O 1
ATOM 742 N N . ASN A 1 91 ? -12.621 12.070 10.796 1.00 54.59 91 ASN A N 1
ATOM 743 C CA . ASN A 1 91 ? -13.744 11.539 11.579 1.00 54.59 91 ASN A CA 1
ATOM 744 C C . ASN A 1 91 ? -13.388 11.293 13.056 1.00 54.59 91 ASN A C 1
ATOM 746 O O . ASN A 1 91 ? -14.276 11.340 13.901 1.00 54.59 91 ASN A O 1
ATOM 750 N N . GLY A 1 92 ? -12.108 11.069 13.378 1.00 50.72 92 GLY A N 1
ATOM 751 C CA . GLY A 1 92 ? -11.642 10.959 14.766 1.00 50.72 92 GLY A CA 1
ATOM 752 C C . GLY A 1 92 ? -11.697 12.288 15.530 1.00 50.72 92 GLY A C 1
ATOM 753 O O . GLY A 1 92 ? -12.163 12.322 16.662 1.00 50.72 92 GLY A O 1
ATOM 754 N N . ARG A 1 93 ? -11.312 13.403 14.887 1.00 48.03 93 ARG A N 1
ATOM 755 C CA . ARG A 1 93 ? -11.282 14.740 15.518 1.00 48.03 93 ARG A CA 1
ATOM 756 C C . ARG A 1 93 ? -12.668 15.318 15.796 1.00 48.03 93 ARG A C 1
ATOM 758 O O . ARG A 1 93 ? -12.877 15.929 16.836 1.00 48.03 93 ARG A O 1
ATOM 765 N N . ALA A 1 94 ? -13.626 15.089 14.897 1.00 48.22 94 ALA A N 1
ATOM 766 C CA . ALA A 1 94 ? -14.992 15.588 15.067 1.00 48.22 94 ALA A CA 1
ATOM 767 C C . ALA A 1 94 ? -15.718 14.967 16.278 1.00 48.22 94 ALA A C 1
ATOM 769 O O . ALA A 1 94 ? -16.679 15.544 16.780 1.00 48.22 94 ALA A O 1
ATOM 770 N N . HIS A 1 95 ? -15.271 13.796 16.747 1.00 45.69 95 HIS A N 1
ATOM 771 C CA . HIS A 1 95 ? -15.888 13.098 17.873 1.00 45.69 95 HIS A CA 1
ATOM 772 C C . HIS A 1 95 ? -15.295 13.489 19.239 1.00 45.69 95 HIS A C 1
ATOM 774 O O . HIS A 1 95 ? -15.985 13.329 20.244 1.00 45.69 95 HIS A O 1
ATOM 780 N N . GLU A 1 96 ? -14.063 14.011 19.278 1.00 47.03 96 GLU A N 1
ATOM 781 C CA . GLU A 1 96 ? -13.394 14.488 20.502 1.00 47.03 96 GLU A CA 1
ATOM 782 C C . GLU A 1 96 ? -13.810 15.922 20.873 1.00 47.03 96 GLU A C 1
ATOM 784 O O . GLU A 1 96 ? -14.010 16.221 22.048 1.00 47.03 96 GLU A O 1
ATOM 789 N N . GLU A 1 97 ? -14.038 16.799 19.890 1.00 46.03 97 GLU A N 1
ATOM 790 C CA . GLU A 1 97 ? -14.480 18.182 20.150 1.00 46.03 97 GLU A CA 1
ATOM 791 C C . GLU A 1 97 ? -15.931 18.265 20.666 1.00 46.03 97 GLU A C 1
ATOM 793 O O . GLU A 1 97 ? -16.296 19.216 21.351 1.00 46.03 97 GLU A O 1
ATOM 798 N N . ALA A 1 98 ? -16.765 17.257 20.390 1.00 51.59 98 ALA A N 1
ATOM 799 C CA . ALA A 1 98 ? -18.162 17.224 20.832 1.00 51.59 98 ALA A CA 1
ATOM 800 C C . ALA A 1 98 ? -18.346 16.768 22.296 1.00 51.59 98 ALA A C 1
ATOM 802 O O . ALA A 1 98 ? -19.431 16.938 22.855 1.00 51.59 98 ALA A O 1
ATOM 803 N N . SER A 1 99 ? -17.322 16.172 22.919 1.00 49.56 99 SER A N 1
ATOM 804 C CA . SER A 1 99 ? -17.394 15.670 24.301 1.00 49.56 99 SER A CA 1
ATOM 805 C C . SER A 1 99 ? -17.044 16.701 25.378 1.00 49.56 99 SER A C 1
ATOM 807 O O . SER A 1 99 ? -17.430 16.497 26.527 1.00 49.56 99 SER A O 1
ATOM 809 N N . ASP A 1 100 ? -16.381 17.805 25.025 1.00 51.88 100 ASP A N 1
ATOM 810 C CA . ASP A 1 100 ? -15.904 18.805 25.996 1.00 51.88 100 ASP A CA 1
ATOM 811 C C . ASP A 1 100 ? -16.885 19.972 26.244 1.00 51.88 100 ASP A C 1
ATOM 813 O O . ASP A 1 100 ? -16.683 20.751 27.174 1.00 51.88 100 ASP A O 1
ATOM 817 N N . ASP A 1 101 ? -17.981 20.084 25.480 1.00 51.84 101 ASP A N 1
ATOM 818 C CA . ASP A 1 101 ? -18.892 21.249 25.532 1.00 51.84 101 ASP A CA 1
ATOM 819 C C . ASP A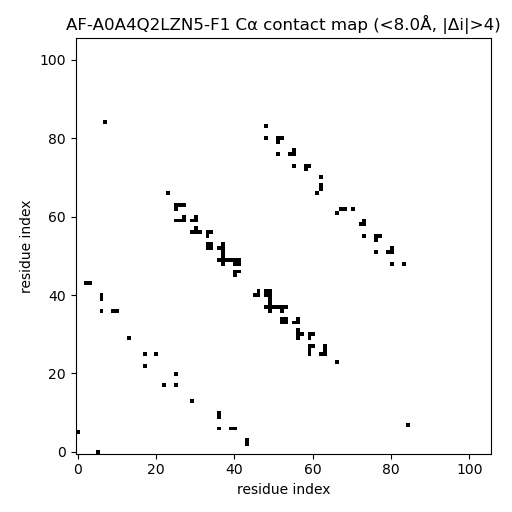 1 101 ? -20.191 21.023 26.342 1.00 51.84 101 ASP A C 1
ATOM 821 O O . ASP A 1 101 ? -21.077 21.874 26.386 1.00 51.84 101 ASP A O 1
ATOM 825 N N . TYR A 1 102 ? -20.328 19.891 27.045 1.00 52.12 102 TYR A N 1
ATOM 826 C CA . TYR A 1 102 ? -21.477 19.626 27.929 1.00 52.12 102 TYR A CA 1
ATOM 827 C C . TYR A 1 102 ? -21.127 19.806 29.414 1.00 52.12 102 TYR A C 1
ATOM 829 O O . TYR A 1 102 ? -21.255 18.890 30.222 1.00 52.12 102 TYR A O 1
ATOM 837 N N . SER A 1 103 ? -20.737 21.022 29.800 1.00 56.06 103 SER A N 1
ATOM 838 C CA . SER A 1 103 ? -20.900 21.499 31.181 1.00 56.06 103 SER A CA 1
ATOM 839 C C . SER A 1 103 ? -21.988 22.569 31.203 1.00 56.06 103 SER A C 1
ATOM 841 O O . SER A 1 103 ? -21.721 23.753 31.015 1.00 56.06 103 SER A O 1
ATOM 843 N N . LEU A 1 104 ? -23.240 22.141 31.396 1.00 57.22 104 LEU A N 1
ATOM 844 C CA . LEU A 1 104 ? -24.347 23.053 31.686 1.00 57.22 104 LEU A CA 1
ATOM 845 C C . LEU A 1 104 ? -24.129 23.654 33.089 1.00 57.22 104 LEU A C 1
ATOM 847 O O . LEU A 1 104 ? -24.008 22.880 34.040 1.00 57.22 104 LEU A O 1
ATOM 851 N N . PRO A 1 105 ? -24.069 24.987 33.248 1.00 54.09 105 PRO A N 1
ATOM 852 C CA . PRO A 1 105 ? -24.076 25.601 34.570 1.00 54.09 105 PRO A CA 1
ATOM 853 C C . PRO A 1 105 ? -25.450 25.410 35.238 1.00 54.09 105 PRO A C 1
ATOM 855 O O . PRO A 1 105 ? -26.478 25.544 34.571 1.00 54.09 105 PRO A O 1
ATOM 858 N N . GLU A 1 106 ? -25.425 25.063 36.532 1.00 54.47 106 GLU A N 1
ATOM 859 C CA . GLU A 1 106 ? -26.593 24.866 37.416 1.00 54.47 106 GLU A CA 1
ATOM 860 C C . GLU A 1 106 ? -27.503 26.098 37.540 1.00 54.47 106 GLU A C 1
ATOM 862 O O . GLU A 1 106 ? -26.981 27.239 37.581 1.00 54.47 106 GLU A O 1
#

Mean predicted aligned error: 8.06 Å

pLDDT: mean 84.35, std 15.63, range [45.69, 97.81]

Nearest PDB structures (foldseek):
  2lch-assembly1_A  TM=5.251E-01  e=2.956E-01  Thermotoga maritima
  2ld6-assembly1_A  TM=7.135E-01  e=1.534E+00  Thermotoga maritima

Radius of gyration: 17.06 Å; Cα contacts (8 Å, |Δi|>4): 70; chains: 1; bounding box: 39×33×57 Å

Sequence (106 aa):
MNALEQLKERLDDWSERLLLKGMTALDSKDETELRQCAEDAANLGMAFFSDLLEQLAREVNIFLYDPRQESSDFIRRYFYVNQYVQLAGTNGRAHEEASDDYSLPE

Solvent-accessible surface area (backbone atoms only — not comparable to full-atom values): 6035 Å² total; per-residue (Å²): 132,56,72,68,54,53,53,46,51,54,49,52,54,50,49,53,51,43,68,73,62,34,77,93,62,66,52,73,64,58,27,52,53,31,43,52,50,15,51,54,28,42,77,70,69,36,55,72,58,12,52,50,29,41,51,41,21,50,41,47,54,47,41,71,77,40,76,82,57,82,58,63,66,45,54,54,43,52,51,52,52,53,51,49,53,52,52,59,58,51,61,57,54,64,60,58,66,68,67,74,75,78,74,80,82,132

Foldseek 3Di:
DDLLVVLLVLLVVLLVVCVVVDLLPQDVVSLVSLQVSLVSCVVVVNPVLSVLSNVLSVLSVVCVVPVPDDCVSNVVSSVVNVVVSVVVVVVVVVVVVVVPPPPDDD